Protein AF-A0A527G2B5-F1 (afdb_monomer_lite)

Foldseek 3Di:
DLVVLVVQWDDPDPQDTDRDDDPDPPDDPQDDLCNCVVVVVSVVVVHVDDDDDDDPDDHSNVVSVLLPDQAAEAEFDPDPVRVVSVVVVQVVSCVSNVPHDGYHYDD

Sequence (107 aa):
DEVYLDRLLTQCAEHLSLLAAPSTLERVYDFDPEAFVQLIDTAQRSVPLLVLDVPHAWTGWTKNTLVKADEIVITATPELANLRNTKNLVDMLKRLRPNDPPPKLII

Structure (mmCIF, N/CA/C/O backbone):
data_AF-A0A527G2B5-F1
#
_entry.id   AF-A0A527G2B5-F1
#
loop_
_atom_site.group_PDB
_atom_site.id
_atom_site.type_symbol
_atom_site.label_atom_id
_atom_site.label_alt_id
_atom_site.label_comp_id
_atom_site.label_asym_id
_atom_site.label_entity_id
_atom_site.label_seq_id
_atom_site.pdbx_PDB_ins_code
_atom_site.Cartn_x
_atom_site.Cartn_y
_atom_site.Cartn_z
_atom_site.occupancy
_atom_site.B_iso_or_equiv
_atom_site.auth_seq_id
_atom_site.auth_comp_id
_atom_site.auth_asym_id
_atom_site.auth_atom_id
_atom_site.pdbx_PDB_model_num
ATOM 1 N N . ASP A 1 1 ? -20.808 -0.082 7.908 1.00 64.81 1 ASP A N 1
ATOM 2 C CA . ASP A 1 1 ? -21.350 0.264 9.233 1.00 64.81 1 ASP A CA 1
ATOM 3 C C . ASP A 1 1 ? -20.216 0.186 10.241 1.00 64.81 1 ASP A C 1
ATOM 5 O O . ASP A 1 1 ? -19.558 -0.851 10.293 1.00 64.81 1 ASP A O 1
ATOM 9 N N . GLU A 1 2 ? -19.921 1.270 10.959 1.00 72.06 2 GLU A N 1
ATOM 10 C CA . GLU A 1 2 ? -18.724 1.390 11.823 1.00 72.06 2 GLU A CA 1
ATOM 11 C C . GLU A 1 2 ? -18.645 0.269 12.870 1.00 72.06 2 GLU A C 1
ATOM 13 O O . GLU A 1 2 ? -17.591 -0.332 13.064 1.00 72.06 2 GLU A O 1
ATOM 18 N N . VAL A 1 3 ? -19.791 -0.110 13.444 1.00 76.44 3 VAL A N 1
ATOM 19 C CA . VAL A 1 3 ? -19.912 -1.194 14.435 1.00 76.44 3 VAL A CA 1
ATOM 20 C C . VAL A 1 3 ? -19.477 -2.555 13.880 1.00 76.44 3 VAL A C 1
ATOM 22 O O . VAL A 1 3 ? -18.992 -3.405 14.622 1.00 76.44 3 VAL A O 1
ATOM 25 N N . TYR A 1 4 ? -19.664 -2.801 12.581 1.00 74.56 4 TYR A N 1
ATOM 26 C CA . TYR A 1 4 ? -19.251 -4.061 11.962 1.00 74.56 4 TYR A CA 1
ATOM 27 C C . TYR A 1 4 ? -17.738 -4.110 11.745 1.00 74.56 4 TYR A C 1
ATOM 29 O O . TYR A 1 4 ? -17.123 -5.140 12.006 1.00 74.56 4 TYR A O 1
ATOM 37 N N . LEU A 1 5 ? -17.140 -2.995 11.313 1.00 80.19 5 LEU A N 1
ATOM 38 C CA . LEU A 1 5 ? -15.692 -2.890 11.141 1.00 80.19 5 LEU A CA 1
ATOM 39 C C . LEU A 1 5 ? -14.967 -3.073 12.479 1.00 80.19 5 LEU A C 1
ATOM 41 O O . LEU A 1 5 ? -14.012 -3.840 12.546 1.00 80.19 5 LEU A O 1
ATOM 45 N N . ASP A 1 6 ? -15.471 -2.449 13.543 1.00 80.12 6 ASP A N 1
ATOM 46 C CA . ASP A 1 6 ? -14.902 -2.552 14.891 1.00 80.12 6 ASP A CA 1
ATOM 47 C C . ASP A 1 6 ? -14.848 -4.005 15.399 1.00 80.12 6 ASP A C 1
ATOM 49 O O . ASP A 1 6 ? -13.879 -4.431 16.017 1.00 80.12 6 ASP A O 1
ATOM 53 N N . ARG A 1 7 ? -15.843 -4.825 15.033 1.00 81.94 7 ARG A N 1
ATOM 54 C CA . ARG A 1 7 ? -15.878 -6.261 15.369 1.00 81.94 7 ARG A CA 1
ATOM 55 C C . ARG A 1 7 ? -14.904 -7.122 14.563 1.00 81.94 7 ARG A C 1
ATOM 57 O O . ARG A 1 7 ? -14.629 -8.246 14.976 1.00 81.94 7 ARG A O 1
ATOM 64 N N . LEU A 1 8 ? -14.452 -6.653 13.401 1.00 83.25 8 LEU A N 1
ATOM 65 C CA . LEU A 1 8 ? -13.482 -7.363 12.559 1.00 83.25 8 LEU A CA 1
ATOM 66 C C . LEU A 1 8 ? -12.035 -6.978 12.884 1.00 83.25 8 LEU A C 1
ATOM 68 O O . LEU A 1 8 ? -11.111 -7.719 12.542 1.00 83.25 8 LEU A O 1
ATOM 72 N N . LEU A 1 9 ? -11.834 -5.824 13.519 1.00 86.38 9 LEU A N 1
ATOM 73 C CA . LEU A 1 9 ? -10.521 -5.356 13.929 1.00 86.38 9 LEU A CA 1
ATOM 74 C C . LEU A 1 9 ? -10.007 -6.169 15.118 1.00 86.38 9 LEU A C 1
ATOM 76 O O . LEU A 1 9 ? -10.691 -6.376 16.117 1.00 86.38 9 LEU A O 1
ATOM 80 N N . THR A 1 10 ? -8.760 -6.614 15.015 1.00 89.06 10 THR A N 1
ATOM 81 C CA . THR A 1 10 ? -8.035 -7.248 16.117 1.00 89.06 10 THR A CA 1
ATOM 82 C C . THR A 1 10 ? -7.114 -6.219 16.757 1.00 89.06 10 THR A C 1
ATOM 84 O O . THR A 1 10 ? -6.304 -5.604 16.065 1.00 89.06 10 THR A O 1
ATOM 87 N N . GLN A 1 11 ? -7.209 -6.033 18.075 1.00 88.69 11 GLN A N 1
ATOM 88 C CA . GLN A 1 11 ? -6.286 -5.163 18.802 1.00 88.69 11 GLN A CA 1
ATOM 89 C C . GLN A 1 11 ? -4.912 -5.841 18.914 1.00 88.69 11 GLN A C 1
ATOM 91 O O . GLN A 1 11 ? -4.771 -6.876 19.564 1.00 88.69 11 GLN A O 1
ATOM 96 N N . CYS A 1 12 ? -3.898 -5.258 18.272 1.00 88.56 12 CYS A N 1
ATOM 97 C CA . CYS A 1 12 ? -2.519 -5.754 18.290 1.00 88.56 12 CYS A CA 1
ATOM 98 C C . CYS A 1 12 ? -1.647 -5.027 19.323 1.00 88.56 12 CYS A C 1
ATOM 100 O O . CYS A 1 12 ? -0.696 -5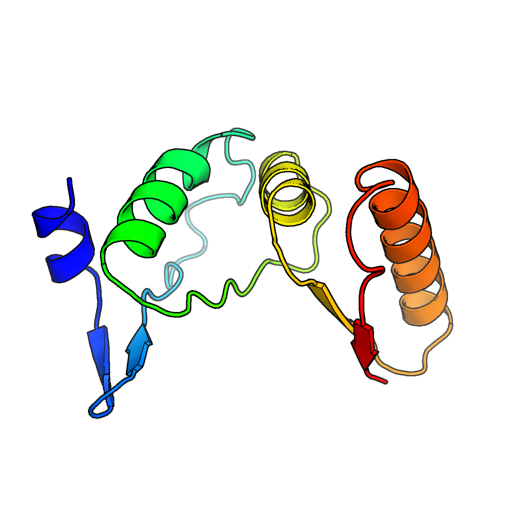.614 19.835 1.00 88.56 12 CYS A O 1
ATOM 102 N N . ALA A 1 13 ? -1.957 -3.761 19.626 1.00 90.88 13 ALA A N 1
ATOM 103 C CA . ALA A 1 13 ? -1.332 -2.968 20.688 1.00 90.88 13 ALA A CA 1
ATOM 104 C C . ALA A 1 13 ? -2.283 -1.850 21.168 1.00 90.88 13 ALA A C 1
ATOM 106 O O . ALA A 1 13 ? -3.400 -1.722 20.670 1.00 90.88 13 ALA A O 1
ATOM 107 N N . GLU A 1 14 ? -1.843 -1.015 22.116 1.00 89.44 14 GLU A N 1
ATOM 108 C CA . GLU A 1 14 ? -2.643 0.087 22.689 1.00 89.44 14 GLU A CA 1
ATOM 109 C C . GLU A 1 14 ? -3.188 1.066 21.631 1.00 89.44 14 GLU A C 1
ATOM 111 O O . GLU A 1 14 ?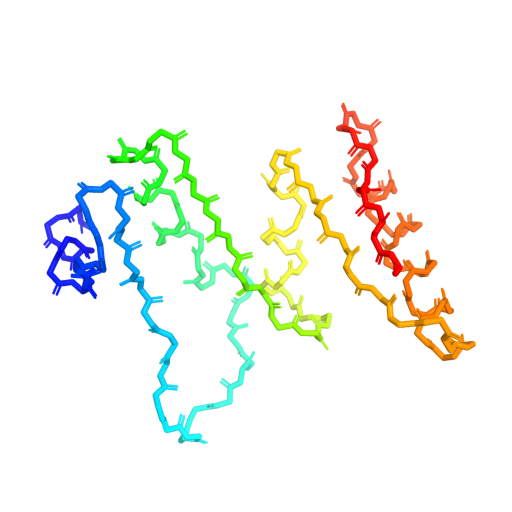 -4.314 1.542 21.742 1.00 89.44 14 GLU A O 1
ATOM 116 N N . HIS A 1 15 ? -2.419 1.318 20.568 1.00 90.56 15 HIS A N 1
ATOM 117 C CA . HIS A 1 15 ? -2.783 2.235 19.480 1.00 90.56 15 HIS A CA 1
ATOM 118 C C . HIS A 1 15 ? -2.687 1.579 18.098 1.00 90.56 15 HIS A C 1
ATOM 120 O O . HIS A 1 15 ? -2.482 2.261 17.096 1.00 90.56 15 HIS A O 1
ATOM 126 N N . LEU A 1 16 ? -2.788 0.247 18.042 1.00 92.50 16 LEU A N 1
ATOM 127 C CA . LEU A 1 16 ? -2.700 -0.507 16.797 1.00 92.50 16 LEU A CA 1
ATOM 128 C C . LEU A 1 16 ? -3.812 -1.549 16.722 1.00 92.50 16 LEU A C 1
ATOM 130 O O . LEU A 1 16 ? -3.811 -2.526 17.474 1.00 92.50 16 LEU A O 1
ATOM 134 N N . SER A 1 17 ? -4.693 -1.358 15.747 1.00 93.12 17 SER A N 1
ATOM 135 C CA . SER A 1 17 ? -5.707 -2.326 15.343 1.00 93.12 17 SER A CA 1
ATOM 136 C C . SER A 1 17 ? -5.389 -2.843 13.944 1.00 93.12 17 SER A C 1
ATOM 138 O O . SER A 1 17 ? -4.982 -2.074 13.073 1.00 93.12 17 SER A O 1
ATOM 140 N N . LEU A 1 18 ? -5.578 -4.142 13.729 1.00 93.06 18 LEU A N 1
ATOM 141 C CA . LEU A 1 18 ? -5.300 -4.816 12.465 1.00 93.06 18 LEU A CA 1
ATOM 142 C C . LEU A 1 18 ? -6.570 -5.463 11.916 1.00 93.06 18 LEU A C 1
ATOM 144 O O . LEU A 1 18 ? -7.244 -6.220 12.615 1.00 93.06 18 LEU A O 1
ATOM 148 N N . LEU A 1 19 ? -6.845 -5.221 10.637 1.00 91.88 19 LEU A N 1
ATOM 149 C CA . LEU A 1 19 ? -7.774 -6.024 9.852 1.00 91.88 19 LEU A CA 1
ATOM 150 C C . LEU A 1 19 ? -6.956 -6.999 9.001 1.00 91.88 19 LEU A C 1
ATOM 152 O O . LEU A 1 19 ? -6.292 -6.589 8.051 1.00 91.88 19 LEU A O 1
ATOM 156 N N . ALA A 1 20 ? -6.967 -8.279 9.364 1.00 88.69 20 ALA A N 1
ATOM 157 C CA . ALA A 1 20 ? -6.174 -9.285 8.668 1.00 88.69 20 ALA A CA 1
ATOM 158 C C . ALA A 1 20 ? -6.806 -9.680 7.325 1.00 88.69 20 ALA A C 1
ATOM 160 O O . ALA A 1 20 ? -8.027 -9.812 7.204 1.00 88.69 20 ALA A O 1
ATOM 161 N N . ALA A 1 21 ? -5.959 -9.928 6.325 1.00 85.44 21 ALA A N 1
ATOM 162 C CA . ALA A 1 21 ? -6.388 -10.574 5.093 1.00 85.44 21 ALA A CA 1
ATOM 163 C C . ALA A 1 21 ? -6.865 -12.018 5.374 1.00 85.44 21 ALA A C 1
ATOM 165 O O . ALA A 1 21 ? -6.415 -12.637 6.344 1.00 85.44 21 ALA A O 1
ATOM 166 N N . PRO A 1 22 ? -7.758 -12.580 4.537 1.00 81.50 22 PRO A N 1
ATOM 167 C CA . PRO A 1 22 ? -8.201 -13.965 4.675 1.00 81.50 22 PRO A CA 1
ATOM 168 C C . PRO A 1 22 ? -7.027 -14.956 4.697 1.00 81.50 22 PRO A C 1
ATOM 170 O O . PRO A 1 22 ? -6.080 -14.825 3.926 1.00 81.50 22 PRO A O 1
ATOM 173 N N . SER A 1 23 ? -7.113 -15.981 5.547 1.00 82.06 23 SER A N 1
ATOM 174 C CA . SER A 1 23 ? -6.096 -17.037 5.676 1.00 82.06 23 SER A CA 1
ATOM 175 C C . SER A 1 23 ? -6.270 -18.197 4.686 1.00 82.06 23 SER A C 1
ATOM 177 O O . SER A 1 23 ? -5.493 -19.151 4.716 1.00 82.06 23 SER A O 1
ATOM 179 N N . THR A 1 24 ? -7.278 -18.135 3.808 1.00 83.25 24 THR A N 1
ATOM 180 C CA . THR A 1 24 ? -7.564 -19.156 2.794 1.00 83.25 24 THR A CA 1
ATOM 181 C C . THR A 1 24 ? -7.432 -18.587 1.382 1.00 83.25 24 THR A C 1
ATOM 183 O O . THR A 1 24 ? -7.684 -17.410 1.136 1.00 83.25 24 THR A O 1
ATOM 186 N N . LEU A 1 25 ? -7.061 -19.449 0.432 1.00 81.25 25 LEU A N 1
ATOM 187 C CA . LEU A 1 25 ? -6.948 -19.123 -0.998 1.00 81.25 25 LEU A CA 1
ATOM 188 C C . LEU A 1 25 ? -8.218 -19.481 -1.788 1.00 81.25 25 LEU A C 1
ATOM 190 O O . LEU A 1 25 ? -8.177 -19.642 -3.003 1.00 81.25 25 LEU A O 1
ATOM 194 N N . GLU A 1 26 ? -9.352 -19.638 -1.107 1.00 79.31 26 GLU A N 1
ATOM 195 C CA . GLU A 1 26 ? -10.624 -20.012 -1.741 1.00 79.31 26 GLU A CA 1
ATOM 196 C C . GLU A 1 26 ? -11.175 -18.910 -2.652 1.00 79.31 26 GLU A C 1
ATOM 198 O O . GLU A 1 26 ? -11.986 -19.180 -3.536 1.00 79.31 26 GLU A O 1
ATOM 203 N N . ARG A 1 27 ? -10.746 -17.662 -2.434 1.00 77.38 27 ARG A N 1
ATOM 204 C CA . ARG A 1 27 ? -11.187 -16.496 -3.199 1.00 77.38 27 ARG A CA 1
ATOM 205 C C . ARG A 1 27 ? -10.036 -15.924 -4.005 1.00 77.38 27 ARG A C 1
ATOM 207 O O . ARG A 1 27 ? -8.935 -15.728 -3.495 1.00 77.38 27 ARG A O 1
ATOM 214 N N . VAL A 1 28 ? -10.327 -15.633 -5.264 1.00 79.12 28 VAL A N 1
ATOM 215 C CA . VAL A 1 28 ? -9.416 -14.926 -6.159 1.00 79.12 28 VAL A CA 1
ATOM 216 C C . VAL A 1 28 ? -9.434 -13.433 -5.804 1.00 79.12 28 VAL A C 1
ATOM 218 O O . VAL A 1 28 ? -10.400 -12.914 -5.250 1.00 79.12 28 VAL A O 1
ATOM 221 N N . TYR A 1 29 ? -8.329 -12.741 -6.082 1.00 76.06 29 TYR A N 1
ATOM 222 C CA . TYR A 1 29 ? -8.174 -11.298 -5.848 1.00 76.06 29 TYR A CA 1
ATOM 223 C C . TYR A 1 29 ? -8.766 -10.429 -6.977 1.00 76.06 29 TYR A C 1
ATOM 225 O O . TYR A 1 29 ? -8.417 -9.251 -7.110 1.00 76.06 29 TYR A O 1
ATOM 233 N N . ASP A 1 30 ? -9.659 -10.989 -7.792 1.00 81.25 30 ASP A N 1
ATOM 234 C CA . ASP A 1 30 ? -10.386 -10.343 -8.891 1.00 81.25 30 ASP A CA 1
ATOM 235 C C . ASP A 1 30 ? -11.610 -9.567 -8.384 1.00 81.25 30 ASP A C 1
ATOM 237 O O . ASP A 1 30 ? -12.704 -9.620 -8.941 1.00 81.25 30 ASP A O 1
ATOM 241 N N . PHE A 1 31 ? -11.411 -8.817 -7.303 1.00 89.56 31 PHE A N 1
ATOM 242 C CA . PHE A 1 31 ? -12.446 -7.968 -6.741 1.00 89.56 31 PHE A CA 1
ATOM 243 C C . PHE A 1 31 ? -12.833 -6.845 -7.702 1.00 89.56 31 PHE A C 1
ATOM 245 O O . PHE A 1 31 ? -12.001 -6.323 -8.456 1.00 89.56 31 PHE A O 1
ATOM 252 N N . ASP A 1 32 ? -14.095 -6.430 -7.600 1.00 93.56 32 ASP A N 1
ATOM 253 C CA . ASP A 1 32 ? -14.586 -5.227 -8.255 1.00 93.56 32 ASP A CA 1
ATOM 254 C C . ASP A 1 32 ? -13.696 -4.014 -7.896 1.00 93.56 32 ASP A C 1
ATOM 256 O O . ASP A 1 32 ? -13.245 -3.907 -6.747 1.00 93.56 32 ASP A O 1
ATOM 260 N N . PRO A 1 33 ? -13.421 -3.089 -8.836 1.00 93.69 33 PRO A N 1
ATOM 261 C CA . PRO A 1 33 ? -12.608 -1.904 -8.568 1.00 93.69 33 PRO A CA 1
ATOM 262 C C . PRO A 1 33 ? -13.067 -1.056 -7.373 1.00 93.69 33 PRO A C 1
ATOM 264 O O . PRO A 1 33 ? -12.258 -0.299 -6.829 1.00 93.69 33 PRO A O 1
ATOM 267 N N . GLU A 1 34 ? -14.334 -1.148 -6.970 1.00 94.25 34 GLU A N 1
ATOM 268 C CA . GLU A 1 34 ? -14.911 -0.405 -5.849 1.00 94.25 34 GLU A CA 1
ATOM 269 C C . GLU A 1 34 ? -15.104 -1.249 -4.580 1.00 94.25 34 GLU A C 1
ATOM 271 O O . GLU A 1 34 ? -15.502 -0.712 -3.545 1.00 94.25 34 GLU A O 1
ATOM 276 N N . ALA A 1 35 ? -14.758 -2.542 -4.610 1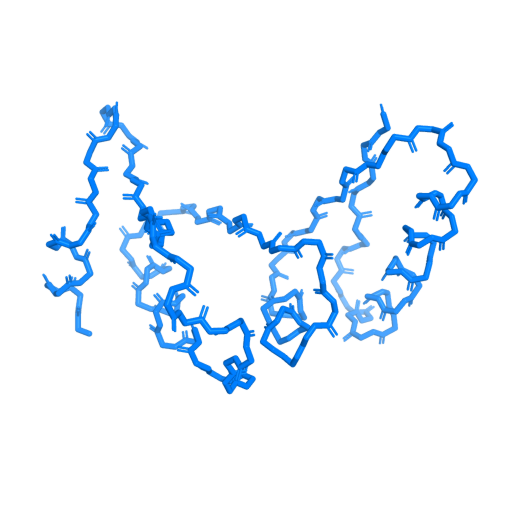.00 91.56 35 ALA A N 1
ATOM 277 C CA . ALA A 1 35 ? -15.050 -3.500 -3.539 1.00 91.56 35 ALA A CA 1
ATOM 278 C C . ALA A 1 35 ? -14.565 -3.066 -2.142 1.00 91.56 35 ALA A C 1
ATOM 280 O O . ALA A 1 35 ? -15.190 -3.404 -1.138 1.00 91.56 35 ALA A O 1
ATOM 281 N N . PHE A 1 36 ? -13.468 -2.308 -2.069 1.00 91.56 36 PHE A N 1
ATOM 282 C CA . PHE A 1 36 ? -12.867 -1.863 -0.807 1.00 91.56 36 PHE A CA 1
ATOM 283 C C . PHE A 1 36 ? -13.152 -0.398 -0.455 1.00 91.56 36 PHE A C 1
ATOM 285 O O . PHE A 1 36 ? -12.769 0.040 0.628 1.00 91.56 36 PHE A O 1
ATOM 292 N N . VAL A 1 37 ? -13.836 0.363 -1.318 1.00 92.19 37 VAL A N 1
ATOM 293 C CA . VAL A 1 37 ? -14.048 1.811 -1.124 1.00 92.19 37 VAL A CA 1
ATOM 294 C C . VAL A 1 37 ? -14.810 2.086 0.170 1.00 92.19 37 VAL A C 1
ATOM 296 O O . VAL A 1 37 ? -14.320 2.818 1.020 1.00 92.19 37 VAL A O 1
ATOM 299 N N . GLN A 1 38 ? -15.954 1.430 0.378 1.00 91.50 38 GLN A N 1
ATOM 300 C CA . GLN A 1 38 ? -16.758 1.641 1.589 1.00 91.50 38 GLN A CA 1
ATOM 301 C C . GLN A 1 38 ? -16.028 1.234 2.874 1.00 91.50 38 GLN A C 1
ATOM 303 O O . GLN A 1 38 ? -16.234 1.846 3.923 1.00 91.50 38 GLN A O 1
ATOM 308 N N . LEU A 1 39 ? -15.193 0.192 2.806 1.00 91.31 39 LEU A N 1
ATOM 309 C CA . LEU A 1 39 ? -14.416 -0.277 3.949 1.00 91.31 39 LEU A CA 1
ATOM 310 C C . LEU A 1 39 ? -13.361 0.757 4.348 1.00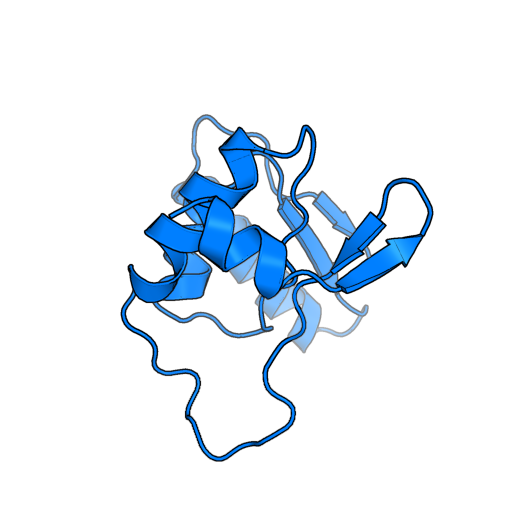 91.31 39 LEU A C 1
ATOM 312 O O . LEU A 1 39 ? -13.264 1.099 5.525 1.00 91.31 39 LEU A O 1
ATOM 316 N N . ILE A 1 40 ? -12.630 1.288 3.366 1.00 94.00 40 ILE A N 1
ATOM 317 C CA . ILE A 1 40 ? -11.634 2.344 3.569 1.00 94.00 40 ILE A CA 1
ATOM 318 C C . ILE A 1 40 ? -12.314 3.618 4.091 1.00 94.00 40 ILE A C 1
ATOM 320 O O . ILE A 1 40 ? -11.904 4.128 5.131 1.00 94.00 40 ILE A O 1
ATOM 324 N N . ASP A 1 41 ? -13.402 4.064 3.454 1.00 92.62 41 ASP A N 1
ATOM 325 C CA . ASP A 1 41 ? -14.144 5.270 3.852 1.00 92.62 41 ASP A CA 1
ATOM 326 C C . ASP A 1 41 ? -14.689 5.174 5.286 1.00 92.62 41 ASP A C 1
ATOM 328 O O . ASP A 1 41 ? -14.744 6.171 6.006 1.00 92.62 41 ASP A O 1
ATOM 332 N N . THR A 1 42 ? -15.116 3.979 5.709 1.00 91.75 42 THR A N 1
ATOM 333 C CA . THR A 1 42 ? -15.589 3.742 7.081 1.00 91.75 42 THR A CA 1
ATOM 334 C C . THR A 1 42 ? -14.422 3.780 8.067 1.00 91.75 42 THR A C 1
ATOM 336 O O . THR A 1 42 ? -14.526 4.429 9.104 1.00 91.75 42 THR A O 1
ATOM 339 N N . ALA A 1 43 ? -13.303 3.124 7.746 1.00 91.94 43 ALA A N 1
ATOM 340 C CA . ALA A 1 43 ? -12.122 3.097 8.607 1.00 91.94 43 ALA A CA 1
ATOM 341 C C . ALA A 1 43 ? -11.530 4.500 8.813 1.00 91.94 43 ALA A C 1
ATOM 343 O O . ALA A 1 43 ? -11.225 4.883 9.937 1.00 91.94 43 ALA A O 1
ATOM 344 N N . GLN A 1 44 ? -11.431 5.305 7.753 1.00 92.50 44 GLN A N 1
ATOM 345 C CA . GLN A 1 44 ? -10.873 6.662 7.818 1.00 92.50 44 GLN A CA 1
ATOM 346 C C . GLN A 1 44 ? -11.651 7.615 8.738 1.00 92.50 44 GLN A C 1
ATOM 348 O O . GLN A 1 44 ? -11.102 8.624 9.170 1.00 92.50 44 GLN A O 1
ATOM 353 N N . ARG A 1 45 ? -12.920 7.322 9.050 1.00 91.94 45 ARG A N 1
ATOM 354 C CA . ARG A 1 45 ? -13.727 8.140 9.973 1.00 91.94 45 ARG A CA 1
ATOM 355 C C . ARG A 1 45 ? -13.436 7.848 11.440 1.00 91.94 45 ARG A C 1
ATOM 357 O O . ARG A 1 45 ? -13.692 8.707 12.279 1.00 91.94 45 ARG A O 1
ATOM 364 N N . SER A 1 46 ? -12.922 6.658 11.749 1.00 87.12 46 SER A N 1
ATOM 365 C CA . SER A 1 46 ? -12.723 6.192 13.123 1.00 87.12 46 SER A CA 1
ATOM 366 C C . SER A 1 46 ? -11.269 6.234 13.588 1.00 87.12 46 SER A C 1
ATOM 368 O O . SER A 1 46 ? -11.026 6.165 14.793 1.00 87.12 46 SER A O 1
ATOM 370 N N . VAL A 1 47 ? -10.301 6.370 12.674 1.00 90.19 47 VAL A N 1
ATOM 371 C CA . VAL A 1 47 ? -8.869 6.404 13.010 1.00 90.19 47 VAL A CA 1
ATOM 372 C C . VAL A 1 47 ? -8.167 7.632 12.423 1.00 90.19 47 VAL A C 1
ATOM 374 O O . VAL A 1 47 ? -8.490 8.055 11.316 1.00 90.19 47 VAL A O 1
ATOM 377 N N . PRO A 1 48 ? -7.160 8.193 13.118 1.00 93.00 48 PRO A N 1
ATOM 378 C CA . PRO A 1 48 ? -6.386 9.323 12.601 1.00 93.00 48 PRO A CA 1
ATOM 379 C C . PRO A 1 48 ? -5.398 8.926 11.492 1.00 93.00 48 PRO A C 1
ATOM 381 O O . PRO A 1 48 ? -4.937 9.787 10.749 1.00 93.00 48 PRO A O 1
ATOM 384 N N . LEU A 1 49 ? -5.037 7.640 11.401 1.00 95.19 49 LEU A N 1
ATOM 385 C CA . LEU A 1 49 ? -4.099 7.106 10.417 1.00 95.19 49 LEU A CA 1
ATOM 386 C C . LEU A 1 49 ? -4.532 5.699 10.000 1.00 95.19 49 LEU A C 1
ATOM 388 O O . LEU A 1 49 ? -4.703 4.825 10.849 1.00 95.19 49 LEU A O 1
ATOM 392 N N . LEU A 1 50 ? -4.650 5.480 8.692 1.00 95.81 50 LEU A N 1
ATOM 393 C CA . LEU A 1 50 ? -4.952 4.182 8.097 1.00 95.81 50 LEU A CA 1
ATOM 394 C C . LEU A 1 50 ? -3.811 3.774 7.163 1.00 95.81 50 LEU A C 1
ATOM 396 O O . LEU A 1 50 ? -3.505 4.482 6.206 1.00 95.81 50 LEU A O 1
ATOM 400 N N . VAL A 1 51 ? -3.200 2.621 7.431 1.00 96.50 51 VAL A N 1
ATOM 401 C CA . VAL A 1 51 ? -2.162 2.037 6.573 1.00 96.50 51 VAL A CA 1
ATOM 402 C C . VAL A 1 51 ? -2.772 0.880 5.795 1.00 96.50 51 VAL A C 1
ATOM 404 O O . VAL A 1 51 ? -3.357 -0.027 6.384 1.00 96.50 51 VAL A O 1
ATOM 407 N N . LEU A 1 52 ? -2.637 0.919 4.471 1.00 96.25 52 LEU A N 1
ATOM 408 C CA . LEU A 1 52 ? -3.146 -0.110 3.571 1.00 96.25 52 LEU A CA 1
ATOM 409 C C . LEU A 1 52 ? -1.974 -0.896 2.986 1.00 96.25 52 LEU A C 1
ATOM 411 O O . LEU A 1 52 ? -1.201 -0.357 2.195 1.00 96.25 52 LEU A O 1
ATOM 415 N N . ASP A 1 53 ? -1.868 -2.169 3.359 1.00 94.31 53 ASP A N 1
ATOM 416 C CA . ASP A 1 53 ? -0.980 -3.113 2.685 1.00 94.31 53 ASP A CA 1
ATOM 417 C C . ASP A 1 53 ? -1.703 -3.681 1.457 1.00 94.31 53 ASP A C 1
ATOM 419 O O . ASP A 1 53 ? -2.686 -4.419 1.569 1.00 94.31 53 ASP A O 1
ATOM 423 N N . VAL A 1 54 ? -1.269 -3.257 0.272 1.00 93.00 54 VAL A N 1
ATOM 424 C CA . VAL A 1 54 ? -1.874 -3.640 -1.007 1.00 93.00 54 VAL A CA 1
ATOM 425 C C . VAL A 1 54 ? -1.001 -4.683 -1.704 1.00 93.00 54 VAL A C 1
ATOM 427 O O . VAL A 1 54 ? 0.226 -4.600 -1.643 1.00 93.00 54 VAL A O 1
ATOM 430 N N . PRO A 1 55 ? -1.588 -5.661 -2.416 1.00 90.38 55 PRO A N 1
ATOM 431 C CA . PRO A 1 55 ? -0.805 -6.686 -3.084 1.00 90.38 55 PRO A CA 1
ATOM 432 C C . PRO A 1 55 ? 0.086 -6.076 -4.167 1.00 90.38 55 PRO A C 1
ATOM 434 O O . PRO A 1 55 ? -0.254 -5.069 -4.793 1.00 90.38 55 PRO A O 1
ATOM 437 N N . HIS A 1 56 ? 1.191 -6.760 -4.465 1.00 88.81 56 HIS A N 1
ATOM 438 C CA . HIS A 1 56 ? 2.076 -6.458 -5.591 1.00 88.81 56 HIS A CA 1
ATOM 439 C C . HIS A 1 56 ? 1.422 -6.835 -6.941 1.00 88.81 56 HIS A C 1
ATOM 441 O O . HIS A 1 56 ? 1.928 -7.660 -7.701 1.00 88.81 56 HIS A O 1
ATOM 447 N N . ALA A 1 57 ? 0.246 -6.272 -7.222 1.00 89.75 57 ALA A N 1
ATOM 448 C CA . ALA A 1 57 ? -0.560 -6.531 -8.407 1.00 89.75 57 ALA A CA 1
ATOM 449 C C . ALA A 1 57 ? -1.279 -5.254 -8.864 1.00 89.75 57 ALA A C 1
ATOM 451 O O . ALA A 1 57 ? -1.796 -4.480 -8.057 1.00 89.75 57 ALA A O 1
ATOM 452 N N . TRP A 1 58 ? -1.349 -5.048 -10.181 1.00 93.31 58 TRP A N 1
ATOM 453 C CA . TRP A 1 58 ? -2.030 -3.900 -10.785 1.00 93.31 58 TRP A CA 1
ATOM 454 C C . TRP A 1 58 ? -3.455 -4.268 -11.213 1.00 93.31 58 TRP A C 1
ATOM 456 O O . TRP A 1 58 ? -3.735 -4.481 -12.393 1.00 93.31 58 TRP A O 1
ATOM 466 N N . THR A 1 59 ? -4.347 -4.392 -10.234 1.00 93.44 59 THR A N 1
ATOM 467 C CA . THR A 1 59 ? -5.769 -4.692 -10.432 1.00 93.44 59 THR A CA 1
ATOM 468 C C . THR A 1 59 ? -6.595 -3.402 -10.440 1.00 93.44 59 THR A C 1
ATOM 470 O O . THR A 1 59 ? -6.096 -2.312 -10.149 1.00 93.44 59 THR A O 1
ATOM 473 N N . GLY A 1 60 ? -7.884 -3.506 -10.779 1.00 94.44 60 GLY A N 1
ATOM 474 C CA . GLY A 1 60 ? -8.792 -2.356 -10.741 1.00 94.44 60 GLY A CA 1
ATOM 475 C C . GLY A 1 60 ? -8.891 -1.733 -9.346 1.00 94.44 60 GLY A C 1
ATOM 476 O O . GLY A 1 60 ? -8.810 -0.512 -9.213 1.00 94.44 60 GLY A O 1
ATOM 477 N N . TRP A 1 61 ? -8.991 -2.568 -8.309 1.00 94.06 61 TRP A N 1
ATOM 478 C CA . TRP A 1 61 ? -9.134 -2.091 -6.938 1.00 94.06 61 TRP A CA 1
ATOM 479 C C . TRP A 1 61 ? -7.826 -1.512 -6.383 1.00 94.06 61 TRP A C 1
ATOM 481 O O . TRP A 1 61 ? -7.871 -0.442 -5.783 1.00 94.06 61 TRP A O 1
ATOM 491 N N . THR A 1 62 ? -6.653 -2.118 -6.648 1.00 95.25 62 THR A N 1
ATOM 492 C CA . THR A 1 62 ? -5.377 -1.545 -6.174 1.00 95.25 62 THR A CA 1
ATOM 493 C C . THR A 1 62 ? -5.097 -0.204 -6.834 1.00 95.25 62 THR A C 1
ATOM 495 O O . THR A 1 62 ? -4.684 0.738 -6.159 1.00 95.25 62 THR A O 1
ATOM 498 N N . LYS A 1 63 ? -5.397 -0.068 -8.131 1.00 95.50 63 LYS A N 1
ATOM 499 C CA . LYS A 1 63 ? -5.321 1.217 -8.831 1.00 95.50 63 LYS A CA 1
ATOM 500 C C . LYS A 1 63 ? -6.235 2.261 -8.181 1.00 95.50 63 LYS A C 1
ATOM 502 O O . LYS A 1 63 ? -5.771 3.367 -7.916 1.00 95.50 63 LYS A O 1
ATOM 507 N N . ASN A 1 64 ? -7.506 1.938 -7.934 1.00 95.31 64 ASN A N 1
ATOM 508 C CA . ASN A 1 64 ? -8.452 2.878 -7.324 1.00 95.31 64 ASN A CA 1
ATOM 509 C C . ASN A 1 64 ? -8.023 3.302 -5.914 1.00 95.31 64 ASN A C 1
ATOM 511 O O . ASN A 1 64 ? -8.073 4.491 -5.601 1.00 95.31 64 ASN A O 1
ATOM 515 N N . THR A 1 65 ? -7.558 2.357 -5.095 1.00 95.88 65 THR A N 1
ATOM 516 C CA . THR A 1 65 ? -7.018 2.636 -3.760 1.00 95.88 65 THR A CA 1
ATOM 517 C C . THR A 1 65 ? -5.809 3.568 -3.834 1.00 95.88 65 THR A C 1
ATOM 519 O O . THR A 1 65 ? -5.786 4.586 -3.150 1.00 95.88 65 THR A O 1
ATOM 522 N N . LEU A 1 66 ? -4.832 3.280 -4.700 1.00 96.44 66 LEU A N 1
ATOM 523 C CA . LEU A 1 66 ? -3.618 4.093 -4.822 1.00 96.44 66 LEU A CA 1
ATOM 524 C C . LEU A 1 66 ? -3.893 5.502 -5.361 1.00 96.44 66 LEU A C 1
ATOM 526 O O . LEU A 1 66 ? -3.250 6.449 -4.926 1.00 96.44 66 LEU A O 1
ATOM 530 N N . VAL A 1 67 ? -4.840 5.668 -6.290 1.00 95.75 67 VAL A N 1
ATOM 531 C CA . VAL A 1 67 ? -5.206 6.999 -6.815 1.00 95.75 67 VAL A CA 1
ATOM 532 C C . VAL A 1 67 ? -5.810 7.893 -5.730 1.00 95.75 67 VAL A C 1
ATOM 534 O O . VAL A 1 67 ? -5.584 9.097 -5.762 1.00 95.75 67 VAL A O 1
ATOM 537 N N . LYS A 1 68 ? -6.546 7.311 -4.778 1.00 94.69 68 LYS A N 1
ATOM 538 C CA . LYS A 1 68 ? -7.208 8.038 -3.684 1.00 94.69 68 LYS A CA 1
ATOM 539 C C . LYS A 1 68 ? -6.346 8.211 -2.430 1.00 94.69 68 LYS A C 1
ATOM 541 O O . LYS A 1 68 ? -6.758 8.928 -1.529 1.00 94.69 68 LYS A O 1
ATOM 546 N N . ALA A 1 69 ? -5.204 7.532 -2.338 1.00 95.75 69 ALA A N 1
ATOM 547 C CA . ALA A 1 69 ? -4.327 7.624 -1.176 1.00 95.75 69 ALA A CA 1
ATOM 548 C C . ALA A 1 69 ? -3.695 9.020 -1.070 1.00 95.75 69 ALA A C 1
ATOM 550 O O . ALA A 1 69 ? -3.346 9.612 -2.091 1.00 95.75 69 ALA A O 1
ATOM 551 N N . ASP A 1 70 ? -3.479 9.511 0.151 1.00 95.50 70 ASP A N 1
ATOM 552 C CA . ASP A 1 70 ? -2.760 10.769 0.399 1.00 95.50 70 ASP A CA 1
ATOM 553 C C . ASP A 1 70 ? -1.252 10.595 0.161 1.00 95.50 70 ASP A C 1
ATOM 555 O O . ASP A 1 70 ? -0.611 11.337 -0.591 1.00 95.50 70 ASP A O 1
ATOM 559 N N . GLU A 1 71 ? -0.685 9.532 0.734 1.00 96.50 71 GLU A N 1
ATOM 560 C CA . GLU A 1 71 ? 0.716 9.155 0.578 1.00 96.50 71 GLU A CA 1
ATOM 561 C C . GLU A 1 71 ? 0.859 7.744 0.008 1.00 96.50 71 GLU A C 1
ATOM 563 O O . GLU A 1 71 ? 0.080 6.842 0.309 1.00 96.50 71 GLU A O 1
ATOM 568 N N . ILE A 1 72 ? 1.900 7.544 -0.803 1.00 97.88 72 ILE A N 1
ATOM 569 C CA . ILE A 1 72 ? 2.244 6.237 -1.362 1.00 97.88 72 ILE A CA 1
ATOM 570 C C . ILE A 1 72 ? 3.712 5.959 -1.070 1.00 97.88 72 ILE A C 1
ATOM 572 O O . ILE A 1 72 ? 4.582 6.759 -1.424 1.00 97.88 72 ILE A O 1
ATOM 576 N N . VAL A 1 73 ? 3.976 4.798 -0.476 1.00 97.88 73 VAL A N 1
ATOM 577 C CA . VAL A 1 73 ? 5.320 4.252 -0.291 1.00 97.88 73 VAL A CA 1
ATOM 578 C C . VAL A 1 73 ? 5.439 2.991 -1.136 1.00 97.88 73 VAL A C 1
ATOM 580 O O . VAL A 1 73 ? 4.611 2.091 -1.038 1.00 97.88 73 VAL A O 1
ATOM 583 N N . ILE A 1 74 ? 6.463 2.937 -1.980 1.00 96.94 74 ILE A N 1
ATOM 584 C CA . ILE A 1 74 ? 6.798 1.773 -2.795 1.00 96.94 74 ILE A CA 1
ATOM 585 C C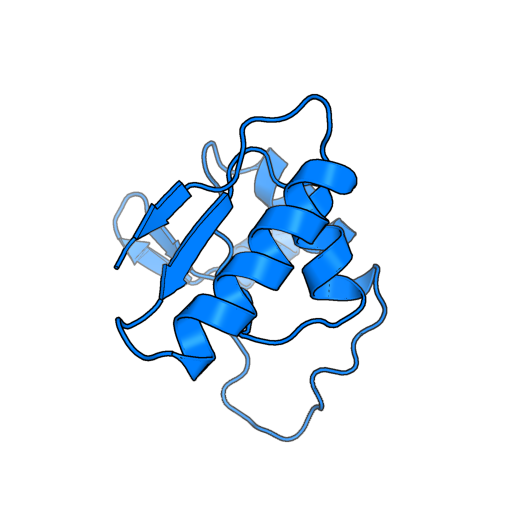 . ILE A 1 74 ? 8.099 1.199 -2.256 1.00 96.94 74 ILE A C 1
ATOM 587 O O . ILE A 1 74 ? 9.092 1.915 -2.137 1.00 96.94 74 ILE A O 1
ATOM 591 N N . THR A 1 75 ? 8.095 -0.092 -1.957 1.00 96.44 75 THR A N 1
ATOM 592 C CA . THR A 1 75 ? 9.290 -0.851 -1.596 1.00 96.44 75 THR A CA 1
ATOM 593 C C . THR A 1 75 ? 9.713 -1.704 -2.787 1.00 96.44 75 THR A C 1
ATOM 595 O O . THR A 1 75 ? 8.880 -2.332 -3.446 1.00 96.44 75 THR A O 1
ATOM 598 N N . ALA A 1 76 ? 11.004 -1.707 -3.108 1.00 96.06 76 ALA A N 1
ATOM 599 C CA . ALA A 1 76 ? 11.526 -2.492 -4.220 1.00 96.06 76 ALA A CA 1
ATOM 600 C C . ALA A 1 76 ? 12.938 -2.978 -3.919 1.00 96.06 76 ALA A C 1
ATOM 602 O O . ALA A 1 76 ? 13.790 -2.189 -3.545 1.00 96.06 76 ALA A O 1
ATOM 603 N N . THR A 1 77 ? 13.223 -4.257 -4.150 1.00 96.31 77 THR A N 1
ATOM 604 C CA . THR A 1 77 ? 14.606 -4.739 -4.053 1.00 96.31 77 THR A CA 1
ATOM 605 C C . THR A 1 77 ? 15.426 -4.277 -5.268 1.00 96.31 77 THR A C 1
ATOM 607 O O . THR A 1 77 ? 14.850 -4.089 -6.348 1.00 96.31 77 THR A O 1
ATOM 610 N N . PRO A 1 78 ? 16.758 -4.105 -5.136 1.00 95.12 78 PRO A N 1
ATOM 611 C CA . PRO A 1 78 ? 17.627 -3.559 -6.186 1.00 95.12 78 PRO A CA 1
ATOM 612 C C . PRO A 1 78 ? 17.932 -4.575 -7.304 1.00 95.12 78 PRO A C 1
ATOM 614 O O . PRO A 1 78 ? 19.083 -4.888 -7.595 1.00 95.12 78 PRO A O 1
ATOM 617 N N . GLU A 1 79 ? 16.882 -5.082 -7.945 1.00 96.88 79 GLU A N 1
ATOM 618 C CA . GLU A 1 79 ? 16.932 -5.923 -9.142 1.00 96.88 79 GLU A CA 1
ATOM 619 C C . GLU A 1 79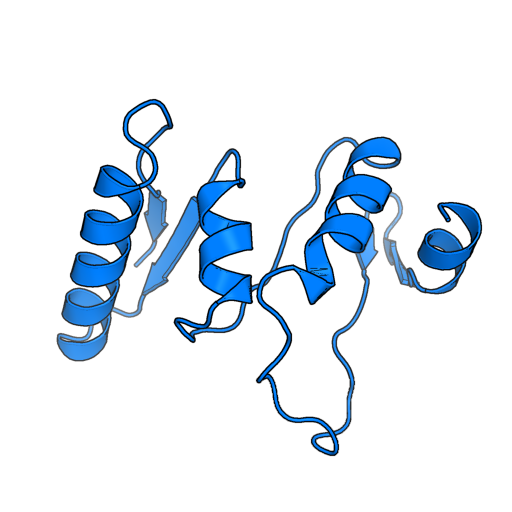 ? 16.260 -5.169 -10.308 1.00 96.88 79 GLU A C 1
ATOM 621 O O . GLU A 1 79 ? 15.198 -4.570 -10.140 1.00 96.88 79 GLU A O 1
ATOM 626 N N . LEU A 1 80 ? 16.842 -5.216 -11.506 1.00 96.81 80 LEU A N 1
ATOM 627 C CA . LEU A 1 80 ? 16.345 -4.688 -12.775 1.00 96.81 80 LEU A CA 1
ATOM 628 C C . LEU A 1 80 ? 14.849 -4.914 -13.001 1.00 96.81 80 LEU A C 1
ATOM 630 O O . LEU A 1 80 ? 14.152 -3.963 -13.366 1.00 96.81 80 LEU A O 1
ATOM 634 N N . ALA A 1 81 ? 14.331 -6.127 -12.793 1.00 95.12 81 ALA A N 1
ATOM 635 C CA . ALA A 1 81 ? 12.904 -6.394 -12.965 1.00 95.12 81 ALA A CA 1
ATOM 636 C C . ALA A 1 81 ? 12.045 -5.548 -12.007 1.00 95.12 81 ALA A C 1
ATOM 638 O O . ALA A 1 81 ? 11.058 -4.936 -12.433 1.00 95.12 81 ALA A O 1
ATOM 639 N N . ASN A 1 82 ? 12.461 -5.447 -10.742 1.00 94.81 82 ASN A N 1
ATOM 640 C CA . ASN A 1 82 ? 11.772 -4.668 -9.716 1.00 94.81 82 ASN A CA 1
ATOM 641 C C . ASN A 1 82 ? 11.910 -3.167 -9.953 1.00 94.81 82 ASN A C 1
ATOM 643 O O . ASN A 1 82 ? 10.920 -2.446 -9.841 1.00 94.81 82 ASN A O 1
ATOM 647 N N . LEU A 1 83 ? 13.083 -2.692 -10.369 1.00 96.56 83 LEU A N 1
ATOM 648 C CA . LEU A 1 83 ? 13.310 -1.288 -10.714 1.00 96.56 83 LEU A CA 1
ATOM 649 C C . LEU A 1 83 ? 12.493 -0.868 -11.942 1.00 96.56 83 LEU A C 1
ATOM 651 O O . LEU A 1 83 ? 11.887 0.204 -11.942 1.00 96.56 83 LEU A O 1
ATOM 655 N N . ARG A 1 84 ? 12.399 -1.726 -12.966 1.00 97.12 84 ARG A N 1
ATOM 656 C CA . ARG A 1 84 ? 11.545 -1.490 -14.140 1.00 97.12 84 ARG A CA 1
ATOM 657 C C . ARG A 1 84 ? 10.071 -1.409 -13.744 1.00 97.12 84 ARG A C 1
ATOM 659 O O . ARG A 1 84 ? 9.383 -0.475 -14.155 1.00 97.12 84 ARG A O 1
ATOM 666 N N . ASN A 1 85 ? 9.584 -2.369 -12.956 1.00 95.69 85 ASN A N 1
ATOM 667 C CA . ASN A 1 85 ? 8.189 -2.388 -12.506 1.00 95.69 85 ASN A CA 1
ATOM 668 C C . ASN A 1 85 ? 7.877 -1.167 -11.624 1.00 95.69 85 ASN A C 1
ATOM 670 O O . ASN A 1 85 ? 6.869 -0.495 -11.835 1.00 95.69 85 ASN A O 1
ATOM 674 N N . THR A 1 86 ? 8.786 -0.823 -10.712 1.00 96.44 86 THR A N 1
ATOM 675 C CA . THR A 1 86 ? 8.706 0.371 -9.860 1.00 96.44 86 THR A CA 1
ATOM 676 C C . THR A 1 86 ? 8.646 1.644 -10.688 1.00 96.44 86 THR A C 1
ATOM 678 O O . THR A 1 86 ? 7.771 2.474 -10.458 1.00 96.44 86 THR A O 1
ATOM 681 N N . LYS A 1 87 ? 9.515 1.795 -11.696 1.00 97.00 87 LYS A N 1
ATOM 682 C CA . LYS A 1 87 ? 9.484 2.947 -12.604 1.00 97.00 87 LYS A CA 1
ATOM 683 C C . LYS A 1 87 ? 8.117 3.082 -13.276 1.00 97.00 87 LYS A C 1
ATOM 685 O O . LYS A 1 87 ? 7.540 4.165 -13.267 1.00 97.00 87 LYS A O 1
ATOM 690 N N . ASN A 1 88 ? 7.580 1.982 -13.806 1.00 96.94 88 ASN A N 1
ATOM 691 C CA . ASN A 1 88 ? 6.268 1.981 -14.453 1.00 96.94 88 ASN A CA 1
ATOM 692 C C . ASN A 1 88 ? 5.143 2.385 -13.484 1.00 96.94 88 ASN A C 1
ATOM 694 O O . ASN A 1 88 ? 4.266 3.161 -13.865 1.00 96.94 88 ASN A O 1
ATOM 698 N N . LEU A 1 89 ? 5.178 1.898 -12.238 1.00 96.38 89 LEU A N 1
ATOM 699 C CA . LEU A 1 89 ? 4.219 2.283 -11.196 1.00 96.38 89 LEU A CA 1
ATOM 700 C C . LEU A 1 89 ? 4.331 3.769 -10.847 1.00 96.38 89 LEU A C 1
ATOM 702 O O . LEU A 1 89 ? 3.323 4.472 -10.847 1.00 96.38 89 LEU A O 1
ATOM 706 N N . VAL A 1 90 ? 5.546 4.265 -10.604 1.00 96.69 90 VAL A N 1
ATOM 707 C CA . VAL A 1 90 ? 5.796 5.676 -10.275 1.00 96.69 90 VAL A CA 1
ATOM 708 C C . VAL A 1 90 ? 5.321 6.593 -11.400 1.00 96.69 90 VAL A C 1
ATOM 710 O O . VAL A 1 90 ? 4.621 7.568 -11.132 1.00 96.69 90 VAL A O 1
ATOM 713 N N . ASP A 1 91 ? 5.656 6.281 -12.652 1.00 97.31 91 ASP A N 1
ATOM 714 C CA . ASP A 1 91 ? 5.259 7.089 -13.809 1.00 97.31 91 ASP A CA 1
ATOM 715 C C . ASP A 1 91 ? 3.735 7.103 -13.993 1.00 97.31 91 ASP A C 1
ATOM 717 O O . ASP A 1 91 ? 3.138 8.157 -14.233 1.00 97.31 91 ASP A O 1
ATOM 721 N N . MET A 1 92 ? 3.087 5.945 -13.835 1.00 97.25 92 MET A N 1
ATOM 722 C CA . MET A 1 92 ? 1.631 5.836 -13.890 1.00 97.25 92 MET A CA 1
ATOM 723 C C . MET A 1 92 ? 0.969 6.663 -12.784 1.00 97.25 92 MET A C 1
ATOM 725 O O . MET A 1 92 ? 0.049 7.430 -13.067 1.00 97.25 92 MET A O 1
ATOM 729 N N . LEU A 1 93 ? 1.436 6.535 -11.541 1.00 96.88 93 LEU A N 1
ATOM 730 C CA . LEU A 1 93 ? 0.865 7.239 -10.394 1.00 96.88 93 LEU A CA 1
ATOM 731 C C . LEU A 1 93 ? 1.057 8.749 -10.506 1.00 96.88 93 LEU A C 1
ATOM 733 O O . LEU A 1 93 ? 0.095 9.475 -10.296 1.00 96.88 93 LEU A O 1
ATOM 737 N N . LYS A 1 94 ? 2.230 9.228 -10.940 1.00 96.50 94 LYS A N 1
ATOM 738 C CA . LYS A 1 94 ? 2.453 10.658 -11.222 1.00 96.50 94 LYS A CA 1
ATOM 739 C C . LYS A 1 94 ? 1.462 11.210 -12.246 1.00 96.50 94 LYS A C 1
ATOM 741 O O . LYS A 1 94 ? 0.980 12.325 -12.098 1.00 96.50 94 LYS A O 1
ATOM 746 N N . ARG A 1 95 ? 1.142 10.428 -13.283 1.00 97.12 95 ARG A N 1
ATOM 747 C CA . ARG A 1 95 ? 0.159 10.827 -14.299 1.00 97.12 95 ARG A CA 1
ATOM 748 C C . ARG A 1 95 ? -1.269 10.846 -13.755 1.00 97.12 95 ARG A C 1
ATOM 750 O O . ARG A 1 95 ? -2.044 11.715 -14.134 1.00 97.12 95 ARG A O 1
ATOM 757 N N . LEU A 1 96 ? -1.632 9.863 -12.932 1.00 97.25 96 LEU A N 1
ATOM 758 C CA . LEU A 1 96 ? -2.982 9.746 -12.371 1.00 97.25 96 LEU A CA 1
ATOM 759 C C . LEU A 1 96 ? -3.229 10.706 -11.199 1.00 97.25 96 LEU A C 1
ATOM 761 O O . LEU A 1 96 ? -4.382 11.023 -10.926 1.00 97.25 96 LEU A O 1
ATOM 765 N N . ARG A 1 97 ? -2.162 11.166 -10.540 1.00 97.19 97 ARG A N 1
ATOM 766 C CA . ARG A 1 97 ? -2.173 12.022 -9.349 1.00 97.19 97 ARG A CA 1
ATOM 767 C C . ARG A 1 97 ? -1.356 13.305 -9.590 1.00 97.19 97 ARG A C 1
ATOM 769 O O . ARG A 1 97 ? -0.335 13.510 -8.939 1.00 97.19 97 ARG A O 1
ATOM 776 N N . PRO A 1 98 ? -1.739 14.162 -10.561 1.00 95.75 98 PRO A N 1
ATOM 777 C CA . PRO A 1 98 ? -0.925 15.315 -10.959 1.00 95.75 98 PRO A CA 1
ATOM 778 C C . PRO A 1 98 ? -0.811 16.401 -9.878 1.00 95.75 98 PRO A C 1
ATOM 780 O O . PRO A 1 98 ? 0.107 17.215 -9.944 1.00 95.75 98 PRO A O 1
ATOM 783 N N . ASN A 1 99 ? -1.733 16.422 -8.911 1.00 96.50 99 ASN A N 1
ATOM 784 C CA . ASN A 1 99 ? -1.781 17.418 -7.838 1.00 96.50 99 ASN A CA 1
ATOM 785 C C . ASN A 1 99 ? -1.272 16.882 -6.490 1.00 96.50 99 ASN A C 1
ATOM 787 O O . ASN A 1 99 ? -1.159 17.660 -5.545 1.00 96.50 99 ASN A O 1
ATOM 791 N N . ASP A 1 100 ? -0.967 15.586 -6.393 1.00 96.88 100 ASP A N 1
ATOM 792 C CA . ASP A 1 100 ? -0.541 14.952 -5.147 1.00 96.88 100 ASP A CA 1
ATOM 793 C C . ASP A 1 100 ? 0.984 14.773 -5.099 1.00 96.88 100 ASP A C 1
ATOM 795 O O . ASP A 1 100 ? 1.654 14.748 -6.140 1.00 96.88 100 ASP A O 1
ATOM 799 N N . PRO A 1 101 ? 1.568 14.582 -3.903 1.00 95.56 101 PRO A N 1
ATOM 800 C CA . PRO A 1 101 ? 2.977 14.246 -3.781 1.00 95.56 101 PRO A CA 1
ATOM 801 C C . PRO A 1 101 ? 3.339 12.964 -4.555 1.00 95.56 101 PRO A C 1
ATOM 803 O O . PRO A 1 101 ? 2.572 11.987 -4.559 1.00 95.56 101 PRO A O 1
ATOM 806 N N . PRO A 1 102 ? 4.530 12.919 -5.186 1.00 94.06 102 PRO A N 1
ATOM 807 C CA . PRO A 1 102 ? 4.986 11.725 -5.882 1.00 94.06 102 PRO A CA 1
ATOM 808 C C . PRO A 1 102 ? 5.204 10.558 -4.899 1.00 94.06 102 PRO A C 1
ATOM 810 O O . PRO A 1 102 ? 5.551 10.798 -3.740 1.00 94.06 102 PRO A O 1
ATOM 813 N N . PRO A 1 103 ? 5.070 9.293 -5.348 1.00 96.94 103 PRO A N 1
ATOM 814 C CA . PRO A 1 103 ? 5.344 8.135 -4.498 1.00 96.94 103 PRO A CA 1
ATOM 815 C C . PRO A 1 103 ? 6.775 8.144 -3.940 1.00 96.94 103 PRO A C 1
ATOM 817 O O . PRO A 1 103 ? 7.730 8.417 -4.675 1.00 96.94 103 PRO A O 1
ATOM 820 N N . LYS A 1 104 ? 6.923 7.805 -2.657 1.00 97.50 104 LYS A N 1
ATOM 821 C CA . LYS A 1 104 ? 8.214 7.624 -1.979 1.00 97.50 104 LYS A CA 1
ATOM 822 C C . LYS A 1 104 ? 8.740 6.223 -2.292 1.00 97.50 104 LYS A C 1
ATOM 824 O O . LYS A 1 104 ? 8.030 5.249 -2.071 1.00 97.50 104 LYS A O 1
ATOM 829 N N . LEU A 1 105 ? 9.964 6.113 -2.801 1.00 96.38 105 LEU A N 1
ATOM 830 C CA . LEU A 1 105 ? 10.604 4.828 -3.092 1.00 96.38 105 LEU A CA 1
ATOM 831 C C . LEU A 1 105 ? 11.613 4.476 -1.997 1.00 96.38 105 LEU A C 1
ATOM 833 O O . LEU A 1 105 ? 12.490 5.285 -1.696 1.00 96.38 105 LEU A O 1
ATOM 837 N N . ILE A 1 106 ? 11.504 3.265 -1.459 1.00 96.94 106 ILE A N 1
ATOM 838 C CA . ILE A 1 106 ? 12.457 2.647 -0.536 1.00 96.94 106 ILE A CA 1
ATOM 839 C C . ILE A 1 106 ? 13.087 1.439 -1.240 1.00 96.94 106 ILE A C 1
ATOM 841 O O . ILE A 1 106 ? 12.362 0.608 -1.795 1.00 96.94 106 ILE A O 1
ATOM 845 N N . ILE A 1 107 ? 14.421 1.366 -1.230 1.00 92.94 107 ILE A N 1
ATOM 846 C CA . ILE A 1 107 ? 15.221 0.281 -1.822 1.00 92.94 107 ILE A CA 1
ATOM 847 C C . ILE A 1 107 ? 15.956 -0.474 -0.722 1.00 92.94 107 ILE A C 1
ATOM 849 O O . ILE A 1 107 ? 16.525 0.220 0.150 1.00 92.94 107 ILE A O 1
#

pLDDT: mean 91.6, std 6.56, range [64.81, 97.88]

Secondary structure (DSSP, 8-state):
-HHHHHHH-EEEETTEEE-PPPS-SSS-S---TTTTHHHHHHHHHH-S-------SS--HHHHHHHHH-S--EEE--SSHHHHHHHHHHHHHHHHH-TTSPPPEEE-

Radius of gyration: 15.4 Å; chains: 1; bounding box: 39×37×37 Å